Protein AF-A0A7S4FEF6-F1 (afdb_monomer)

InterPro domains:
  IPR002067 Mitochondrial carrier protein [PR00926] (52-65)
  IPR002067 Mitochondrial carrier protein [PR00926] (65-79)
  IPR002067 Mitochondrial carrier protein [PR00926] (114-134)
  IPR018108 Mitochondrial carrier protein, transmembrane region [PF00153] (48-140)
  IPR018108 Mitochondrial carrier protein, transmembrane region [PS50920] (47-139)
  IPR023395 Mitochondrial carrier protein domain superfamily [G3DSA:1.50.40.10] (45-141)
  IPR023395 Mitochondrial carrier protein domain superfamily [SSF103506] (47-140)

Structure (mmCIF, N/CA/C/O backbone):
data_AF-A0A7S4FEF6-F1
#
_entry.id   AF-A0A7S4FEF6-F1
#
loop_
_atom_site.group_PDB
_atom_site.id
_atom_site.type_symbol
_atom_site.label_atom_id
_atom_site.label_alt_id
_atom_site.label_comp_id
_atom_site.label_asym_id
_atom_site.label_entity_id
_atom_site.label_seq_id
_atom_site.pdbx_PDB_ins_code
_atom_site.Cartn_x
_atom_site.Cartn_y
_atom_site.Cartn_z
_atom_site.occupancy
_atom_site.B_iso_or_equiv
_atom_site.auth_seq_id
_atom_site.auth_comp_id
_atom_site.auth_asym_id
_atom_site.auth_atom_id
_atom_site.pdbx_PDB_model_num
ATOM 1 N N . VAL A 1 1 ? 4.677 19.739 -4.759 1.00 46.34 1 VAL A N 1
ATOM 2 C CA . VAL A 1 1 ? 3.490 19.634 -3.892 1.00 46.34 1 VAL A CA 1
ATOM 3 C C . VAL A 1 1 ? 3.953 19.935 -2.494 1.00 46.34 1 VAL A C 1
ATOM 5 O O . VAL A 1 1 ? 4.659 19.127 -1.901 1.00 46.34 1 VAL A O 1
ATOM 8 N N . ASP A 1 2 ? 3.671 21.152 -2.059 1.00 54.53 2 ASP A N 1
ATOM 9 C CA . ASP A 1 2 ? 4.086 21.641 -0.751 1.00 54.53 2 ASP A CA 1
ATOM 10 C C . ASP A 1 2 ? 3.197 21.039 0.345 1.00 54.53 2 ASP A C 1
ATOM 12 O O . ASP A 1 2 ? 2.040 20.689 0.088 1.00 54.53 2 ASP A O 1
ATOM 16 N N . PHE A 1 3 ? 3.693 20.943 1.579 1.00 59.94 3 PHE A N 1
ATOM 17 C CA . PHE A 1 3 ? 2.895 20.422 2.703 1.00 59.94 3 PHE A CA 1
ATOM 18 C C . PHE A 1 3 ? 1.590 21.224 2.887 1.00 59.94 3 PHE A C 1
ATOM 20 O O . PHE A 1 3 ? 0.526 20.674 3.177 1.00 59.94 3 PHE A O 1
ATOM 27 N N . HIS A 1 4 ? 1.652 22.526 2.601 1.00 54.94 4 HIS A N 1
ATOM 28 C CA . HIS A 1 4 ? 0.507 23.434 2.604 1.00 54.94 4 HIS A CA 1
ATOM 29 C C . HIS A 1 4 ? -0.504 23.187 1.478 1.00 54.94 4 HIS A C 1
ATOM 31 O O . HIS A 1 4 ? -1.698 23.420 1.663 1.00 54.94 4 HIS A O 1
ATOM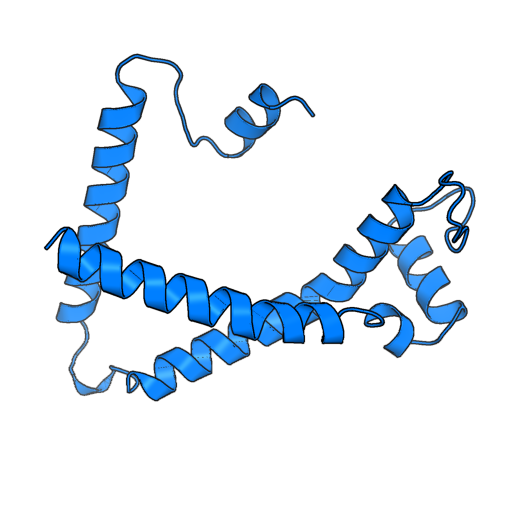 37 N N . GLU A 1 5 ? -0.053 22.705 0.324 1.00 68.75 5 GLU A N 1
ATOM 38 C CA . GLU A 1 5 ? -0.922 22.354 -0.802 1.00 68.75 5 GLU A CA 1
ATOM 39 C C . GLU A 1 5 ? -1.647 21.031 -0.525 1.00 68.75 5 GLU A C 1
ATOM 41 O O . GLU A 1 5 ? -2.847 20.902 -0.765 1.00 68.75 5 GLU A O 1
ATOM 46 N N . TRP A 1 6 ? -0.936 20.088 0.095 1.00 63.34 6 TRP A N 1
ATOM 47 C CA . TRP A 1 6 ? -1.471 18.802 0.533 1.00 63.34 6 TRP A CA 1
ATOM 48 C C . TRP A 1 6 ? -2.571 18.953 1.601 1.00 63.34 6 TRP A C 1
ATOM 50 O O . TRP A 1 6 ? -3.623 18.321 1.502 1.00 63.34 6 TRP A O 1
ATOM 60 N N . LEU A 1 7 ? -2.388 19.855 2.572 1.00 61.16 7 LEU A N 1
ATOM 61 C CA . LEU A 1 7 ? -3.383 20.160 3.614 1.00 61.16 7 LEU A CA 1
ATOM 62 C C . LEU A 1 7 ? -4.679 20.776 3.067 1.00 61.16 7 LEU A C 1
ATOM 64 O O . LEU A 1 7 ? -5.765 20.462 3.558 1.00 61.16 7 LEU A O 1
ATOM 68 N N . ARG A 1 8 ? -4.581 21.620 2.033 1.00 60.03 8 ARG A N 1
ATOM 69 C CA . ARG A 1 8 ? -5.755 22.203 1.362 1.00 60.03 8 ARG A CA 1
ATOM 70 C C . ARG A 1 8 ? -6.550 21.158 0.582 1.00 60.03 8 ARG A C 1
ATOM 72 O O . ARG A 1 8 ? -7.773 21.229 0.564 1.00 60.03 8 ARG A O 1
ATOM 79 N N . LEU A 1 9 ? -5.864 20.186 -0.020 1.00 61.69 9 LEU A N 1
ATOM 80 C CA . LEU A 1 9 ? -6.466 19.151 -0.866 1.00 61.69 9 LEU A CA 1
ATOM 81 C C . LEU A 1 9 ? -7.350 18.178 -0.066 1.00 61.69 9 LEU A C 1
ATOM 83 O O . LEU A 1 9 ? -8.352 17.695 -0.585 1.00 61.69 9 LEU A O 1
ATOM 87 N N . PHE A 1 10 ? -7.019 17.939 1.207 1.00 59.41 10 PHE A N 1
ATOM 88 C CA . PHE A 1 10 ? -7.800 17.067 2.091 1.00 59.41 10 PHE A CA 1
ATOM 89 C C . PHE A 1 10 ? -8.686 17.806 3.107 1.00 59.41 10 PHE A C 1
ATOM 91 O O . PHE A 1 10 ? -9.385 17.154 3.878 1.00 59.41 10 PHE A O 1
ATOM 98 N N . GLY A 1 11 ? -8.678 19.144 3.130 1.00 60.09 11 GLY A N 1
ATOM 99 C CA . GLY A 1 11 ? -9.605 19.944 3.942 1.00 60.09 11 GLY A CA 1
ATOM 100 C C . GLY A 1 11 ? -9.536 19.708 5.457 1.00 60.09 11 GLY A C 1
ATOM 101 O O . GLY A 1 11 ? -10.468 20.072 6.168 1.00 60.09 11 GLY A O 1
ATOM 102 N N . PHE A 1 12 ? -8.464 19.096 5.971 1.00 62.91 12 PHE A N 1
ATOM 103 C CA . PHE A 1 12 ? -8.421 18.642 7.364 1.00 62.91 12 PHE A CA 1
ATOM 104 C C . PHE A 1 12 ? -8.218 19.759 8.393 1.00 62.91 12 PHE A C 1
ATOM 106 O O . PHE A 1 12 ? -8.463 19.510 9.570 1.00 62.91 12 PHE A O 1
ATOM 113 N N . VAL A 1 13 ? -7.800 20.972 8.001 1.00 61.09 13 VAL A N 1
ATOM 114 C CA . VAL A 1 13 ? -7.543 22.059 8.963 1.00 61.09 13 VAL A CA 1
ATOM 115 C C . VAL A 1 13 ? -7.790 23.450 8.348 1.00 61.09 13 VAL A C 1
ATOM 117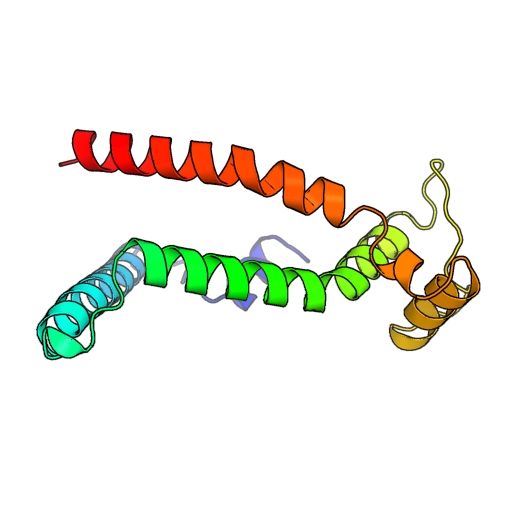 O O . VAL A 1 13 ? -6.991 23.890 7.517 1.00 61.09 13 VAL A O 1
ATOM 120 N N . PRO A 1 14 ? -8.836 24.193 8.759 1.00 55.50 14 PRO A N 1
ATOM 121 C CA . PRO A 1 14 ? -8.826 25.649 8.661 1.00 55.50 14 PRO A CA 1
ATOM 122 C C . PRO A 1 14 ? -7.812 26.218 9.673 1.00 55.50 14 PRO A C 1
ATOM 124 O O . PRO A 1 14 ? -7.748 25.791 10.822 1.00 55.50 14 PRO A O 1
ATOM 127 N N . LEU A 1 15 ? -6.961 27.139 9.209 1.00 55.94 15 LEU A N 1
ATOM 128 C CA . LEU A 1 15 ? -5.807 27.719 9.923 1.00 55.94 15 LEU A CA 1
ATOM 129 C C . LEU A 1 15 ? -6.180 28.732 11.029 1.00 55.94 15 LEU A C 1
ATOM 131 O O . LEU A 1 15 ? -5.344 29.539 11.432 1.00 55.94 15 LEU A O 1
ATOM 135 N N . ASP A 1 16 ? -7.417 28.737 11.513 1.00 64.38 16 ASP A N 1
ATOM 136 C CA . ASP A 1 16 ? -7.847 29.599 12.609 1.00 64.38 16 ASP A CA 1
ATOM 137 C C . ASP A 1 16 ? -7.780 28.862 13.958 1.00 64.38 16 ASP A C 1
ATOM 139 O O . ASP A 1 16 ? -7.779 27.634 14.038 1.00 64.38 16 ASP A O 1
ATOM 143 N N . LYS A 1 17 ? -7.710 29.616 15.066 1.00 57.25 17 LYS A N 1
ATOM 144 C CA . LYS A 1 17 ? -7.634 29.070 16.443 1.00 57.25 17 LYS A CA 1
ATOM 145 C C . LYS A 1 17 ? -8.846 28.188 16.826 1.00 57.25 17 LYS A C 1
ATOM 147 O O . LYS A 1 17 ? -8.865 27.597 17.900 1.00 57.25 17 LYS A O 1
ATOM 152 N N . THR A 1 18 ? -9.830 28.097 15.938 1.00 60.72 18 THR A N 1
ATOM 153 C CA . THR A 1 18 ? -11.073 27.319 15.977 1.00 60.72 18 THR A CA 1
ATOM 154 C C . THR A 1 18 ? -11.005 25.998 15.194 1.00 60.72 18 THR A C 1
ATOM 156 O O . THR A 1 18 ? -11.924 25.188 15.295 1.00 60.72 18 THR A O 1
ATOM 159 N N . GLY A 1 19 ? -9.913 25.716 14.473 1.00 67.19 19 GLY A N 1
ATOM 160 C CA . GLY A 1 19 ? -9.777 24.506 13.658 1.00 67.19 19 GLY A CA 1
ATOM 161 C C . GLY A 1 19 ? -9.770 23.207 14.466 1.00 67.19 19 GLY A C 1
ATOM 162 O O . GLY A 1 19 ? -10.446 22.250 14.091 1.00 67.19 19 GLY A O 1
ATOM 163 N N . PHE A 1 20 ? -9.077 23.173 15.610 1.00 68.12 20 PHE A N 1
ATOM 164 C CA . PHE A 1 20 ? -9.032 21.970 16.450 1.00 68.12 20 PHE A CA 1
ATOM 165 C C . PHE A 1 20 ? -10.380 21.678 17.114 1.00 68.12 20 PHE A C 1
ATOM 167 O O . PHE A 1 20 ? -10.819 20.533 17.104 1.00 68.12 20 PHE A O 1
ATOM 174 N N . SER A 1 21 ? -11.072 22.692 17.644 1.00 69.56 21 SER A N 1
ATOM 175 C CA . SER A 1 21 ? -12.383 22.498 18.272 1.00 69.56 21 SER A CA 1
ATOM 176 C C . SER A 1 21 ? -13.444 22.096 17.250 1.00 69.56 21 SER A C 1
ATOM 178 O O . SER A 1 21 ? -14.245 21.209 17.536 1.00 69.56 21 SER A O 1
ATOM 180 N N . LEU A 1 22 ? -13.422 22.665 16.041 1.00 72.25 22 LEU A N 1
ATOM 181 C CA . LEU A 1 22 ? -14.315 22.272 14.950 1.00 72.25 22 LEU A CA 1
ATOM 182 C C . LEU A 1 22 ? -14.034 20.838 14.476 1.00 72.25 22 LEU A C 1
ATOM 184 O O . LEU A 1 22 ? -14.961 20.035 14.370 1.00 72.25 22 LEU A O 1
ATOM 188 N N . TRP A 1 23 ? -12.763 20.497 14.240 1.00 70.50 23 TRP A N 1
ATOM 189 C CA . TRP A 1 23 ? -12.343 19.140 13.886 1.00 70.50 23 TRP A CA 1
ATOM 190 C C . TRP A 1 23 ? -12.759 18.133 14.960 1.00 70.50 23 TRP A C 1
ATOM 192 O O . TRP A 1 23 ? -13.373 17.118 14.638 1.00 70.50 23 TRP A O 1
ATOM 202 N N . PHE A 1 24 ? -12.508 18.449 16.233 1.00 74.25 24 PHE A N 1
ATOM 203 C CA . PHE A 1 24 ? -12.876 17.598 17.359 1.00 74.25 24 PHE A CA 1
ATOM 204 C C . PHE A 1 24 ? -14.396 17.447 17.466 1.00 74.25 24 PHE A C 1
ATOM 206 O O . PHE A 1 24 ? -14.881 16.339 17.649 1.00 74.25 24 PHE A O 1
ATOM 213 N N . SER A 1 25 ? -15.165 18.516 17.237 1.00 72.50 25 SER A N 1
ATOM 214 C CA . SER A 1 25 ? -16.636 18.476 17.209 1.00 72.50 25 SER A CA 1
ATOM 215 C C . SER A 1 25 ? -17.173 17.574 16.093 1.00 72.50 25 SER A C 1
ATOM 217 O O . SER A 1 25 ? -18.125 16.820 16.294 1.00 72.50 25 SER A O 1
ATOM 219 N N . VAL A 1 26 ? -16.567 17.629 14.903 1.00 76.19 26 VAL A N 1
ATOM 220 C CA . VAL A 1 26 ? -16.934 16.775 13.763 1.00 76.19 26 VAL A CA 1
ATOM 221 C C . VAL A 1 26 ? -16.536 15.323 14.018 1.00 76.19 26 VAL A C 1
ATOM 223 O O . VAL A 1 26 ? -17.337 14.419 13.769 1.00 76.19 26 VAL A O 1
ATOM 226 N N . TRP A 1 27 ? -15.334 15.097 14.546 1.00 70.75 27 TRP A N 1
ATOM 227 C CA . TRP A 1 27 ? -14.837 13.776 14.919 1.00 70.75 27 TRP A CA 1
ATOM 228 C C . TRP A 1 27 ? -15.712 13.135 16.002 1.00 70.75 27 TRP A C 1
ATOM 230 O O . TRP A 1 27 ? -16.144 11.993 15.855 1.00 70.75 27 TRP A O 1
ATOM 240 N N . GLN A 1 28 ? -16.072 13.900 17.031 1.00 77.06 28 GLN A N 1
ATOM 241 C CA . GLN A 1 28 ? -16.947 13.460 18.112 1.00 77.06 28 GLN A CA 1
ATOM 242 C C . GLN A 1 28 ? -18.366 13.178 17.593 1.00 77.06 28 GLN A C 1
ATOM 244 O O . GLN A 1 28 ? -18.985 12.178 17.943 1.00 77.06 28 GLN A O 1
ATOM 249 N N . ARG A 1 29 ? -18.882 13.989 16.662 1.00 71.94 29 ARG 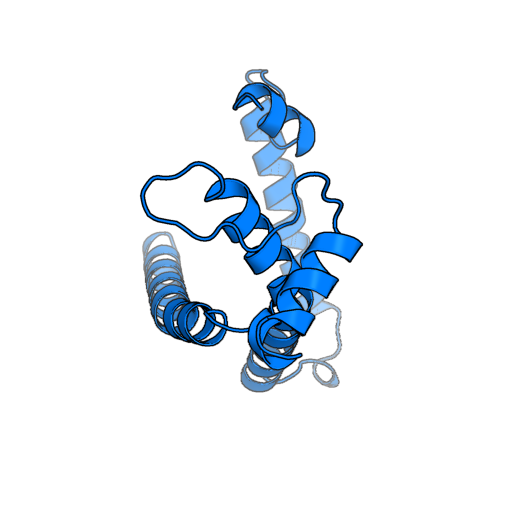A N 1
ATOM 250 C CA . ARG A 1 29 ? -20.174 13.716 16.011 1.00 71.94 29 ARG A CA 1
ATOM 251 C C . ARG A 1 29 ? -20.153 12.440 15.164 1.00 71.94 29 ARG A C 1
ATOM 253 O O . ARG A 1 29 ? -21.171 11.753 15.094 1.00 71.94 29 ARG A O 1
ATOM 260 N N . GLN A 1 30 ? -19.030 12.129 14.516 1.00 66.06 30 GLN A N 1
ATOM 261 C CA . GLN A 1 30 ? -18.852 10.877 13.776 1.00 66.06 30 GLN A CA 1
ATOM 262 C C . GLN A 1 30 ? -18.770 9.667 14.712 1.00 66.06 30 GLN A C 1
ATOM 264 O O . GLN A 1 30 ? -19.467 8.686 14.470 1.00 66.06 30 GLN A O 1
ATOM 269 N N . SER A 1 31 ? -18.012 9.748 15.811 1.00 63.81 31 SER A N 1
ATOM 270 C CA . SER A 1 31 ? -17.877 8.630 16.756 1.00 63.81 31 SER A CA 1
ATOM 271 C C . SER A 1 31 ? -19.212 8.240 17.402 1.00 63.81 31 SER A C 1
ATOM 273 O O . SER A 1 31 ? -19.518 7.052 17.531 1.00 63.81 31 SER A O 1
ATOM 275 N N . HIS A 1 32 ? -20.066 9.219 17.717 1.00 55.97 32 HIS A N 1
ATOM 276 C CA . HIS A 1 32 ? -21.416 8.946 18.218 1.00 55.97 32 HIS A CA 1
ATOM 277 C C . HIS A 1 32 ? -22.322 8.279 17.173 1.00 55.97 32 HIS A C 1
ATOM 279 O O . HIS A 1 32 ? -23.146 7.437 17.531 1.00 55.97 32 HIS A O 1
ATOM 285 N N . ARG A 1 33 ? -22.173 8.596 15.880 1.00 56.81 33 ARG A N 1
ATOM 286 C CA . ARG A 1 33 ? -22.977 7.971 14.814 1.00 56.81 33 ARG A CA 1
ATOM 287 C C . ARG A 1 33 ? -22.648 6.493 14.646 1.00 56.81 33 ARG A C 1
ATOM 289 O O . ARG A 1 33 ? -23.576 5.698 14.572 1.00 56.81 33 ARG A O 1
ATOM 296 N N . THR A 1 34 ? -21.371 6.118 14.707 1.00 58.59 34 THR A N 1
ATOM 297 C CA . THR A 1 34 ? -20.948 4.711 14.608 1.00 58.59 34 THR A CA 1
ATOM 298 C C . THR A 1 34 ? -21.445 3.881 15.797 1.00 58.59 34 THR A C 1
ATOM 300 O O . THR A 1 34 ? -21.878 2.748 15.624 1.00 58.59 34 THR A O 1
ATOM 303 N N . ALA A 1 35 ? -21.449 4.451 17.009 1.00 57.59 35 ALA A N 1
ATOM 304 C CA . ALA A 1 35 ? -21.987 3.782 18.198 1.00 57.59 35 ALA A CA 1
ATOM 305 C C . ALA A 1 35 ? -23.521 3.637 18.171 1.00 57.59 35 ALA A C 1
ATOM 307 O O . ALA A 1 35 ? -24.052 2.659 18.689 1.00 57.59 35 ALA A O 1
ATOM 308 N N . THR A 1 36 ? -24.232 4.594 17.566 1.00 55.97 36 THR A N 1
ATOM 309 C CA . THR A 1 36 ? -25.703 4.561 17.481 1.00 55.97 36 THR A CA 1
ATOM 310 C C . THR A 1 36 ? -26.183 3.635 16.36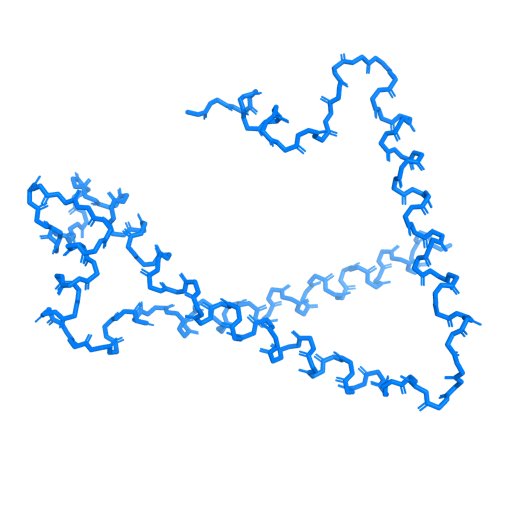1 1.00 55.97 36 THR A C 1
ATOM 312 O O . THR A 1 36 ? -27.152 2.913 16.550 1.00 55.97 36 THR A O 1
ATOM 315 N N . GLU A 1 37 ? -25.486 3.592 15.222 1.00 55.50 37 GLU A N 1
ATOM 316 C CA . GLU A 1 37 ? -25.743 2.643 14.124 1.00 55.50 37 GLU A CA 1
ATOM 317 C C . GLU A 1 37 ? -25.645 1.185 14.606 1.00 55.50 37 GLU A C 1
ATOM 319 O O . GLU A 1 37 ? -26.510 0.366 14.296 1.00 55.50 37 GLU A O 1
ATOM 324 N N . ASN A 1 38 ? -24.695 0.911 15.507 1.00 58.03 38 ASN A N 1
ATOM 325 C CA . ASN A 1 38 ? -24.566 -0.357 16.226 1.00 58.03 38 ASN A CA 1
ATOM 326 C C . ASN A 1 38 ? -25.699 -0.661 17.227 1.00 58.03 38 ASN A C 1
ATOM 328 O O . ASN A 1 38 ? -25.648 -1.722 17.830 1.00 58.03 38 ASN A O 1
ATOM 332 N N . ASN A 1 39 ? -26.684 0.215 17.446 1.00 58.19 39 ASN A N 1
ATOM 333 C CA . ASN A 1 39 ? -27.848 -0.026 18.319 1.00 58.19 39 ASN A CA 1
ATOM 334 C C . ASN A 1 39 ? -29.188 -0.022 17.553 1.00 58.19 39 ASN A C 1
ATOM 336 O O . ASN A 1 39 ? -30.227 -0.302 18.147 1.00 58.19 39 ASN A O 1
ATOM 340 N N . ILE A 1 40 ? -29.188 0.341 16.263 1.00 60.69 40 ILE A N 1
ATOM 341 C CA . ILE A 1 40 ? -30.403 0.475 15.435 1.00 60.69 40 ILE A CA 1
ATOM 342 C C . ILE A 1 40 ? -30.632 -0.776 14.568 1.00 60.69 40 ILE A C 1
ATOM 344 O O . ILE A 1 40 ? -31.765 -1.063 14.181 1.00 60.69 40 ILE A O 1
ATOM 348 N N . LEU A 1 41 ? -29.578 -1.540 14.268 1.00 62.44 41 LEU A N 1
ATOM 349 C CA . LEU A 1 41 ? -29.691 -2.797 13.530 1.00 62.44 41 LEU A CA 1
ATOM 350 C C . LEU A 1 41 ? -30.180 -3.916 14.475 1.00 62.44 41 LEU A C 1
ATOM 352 O O . LEU A 1 41 ? -29.652 -4.048 15.575 1.00 62.44 41 LEU A O 1
ATOM 356 N N . PRO A 1 42 ? -31.187 -4.727 14.096 1.00 63.47 42 PRO A N 1
ATOM 357 C CA . PRO A 1 42 ? -31.592 -5.893 14.882 1.00 63.47 42 PRO A CA 1
ATOM 358 C C . PRO A 1 42 ? -30.407 -6.846 15.092 1.00 63.47 42 PRO A C 1
ATOM 360 O O . PRO A 1 42 ? -29.603 -7.021 14.174 1.00 63.47 42 PRO A O 1
ATOM 363 N N . ASN A 1 43 ? -30.323 -7.495 16.264 1.00 62.31 43 ASN A N 1
ATOM 364 C CA . ASN A 1 43 ? -29.241 -8.430 16.636 1.00 62.31 43 ASN A CA 1
ATOM 365 C C . ASN A 1 43 ? -28.968 -9.546 15.599 1.00 62.31 43 ASN A C 1
ATOM 367 O O . ASN A 1 43 ? -27.884 -10.122 15.582 1.00 62.31 43 ASN A O 1
ATOM 371 N N . ASP A 1 44 ? -29.905 -9.784 14.683 1.00 64.75 44 ASP A N 1
ATOM 372 C CA . ASP A 1 44 ? -29.826 -10.780 13.613 1.00 64.75 44 ASP A CA 1
ATOM 373 C C . ASP A 1 44 ? -28.912 -10.371 12.435 1.00 64.75 44 ASP A C 1
ATOM 375 O O . ASP A 1 44 ? -28.525 -11.220 11.633 1.00 64.75 44 ASP A O 1
ATOM 379 N N . TYR A 1 45 ? -28.541 -9.086 12.323 1.00 61.56 45 TYR A N 1
ATOM 380 C CA . TYR A 1 45 ? -27.691 -8.553 11.242 1.00 61.56 45 TYR A CA 1
ATOM 381 C C . TYR A 1 45 ? -26.232 -8.309 11.649 1.00 61.56 45 TYR A C 1
ATOM 383 O O . TYR A 1 45 ? -25.417 -7.921 10.807 1.00 61.56 45 TYR A O 1
ATOM 391 N N . TYR A 1 46 ? -25.866 -8.542 12.913 1.00 65.31 46 TYR A N 1
ATOM 392 C CA . TYR A 1 46 ? -24.474 -8.409 13.336 1.00 65.31 46 TYR A CA 1
ATOM 393 C C . TYR A 1 46 ? -23.693 -9.606 12.811 1.00 65.31 46 TYR A C 1
ATOM 395 O O . TYR A 1 46 ? -23.798 -10.724 13.319 1.00 65.31 46 TYR A O 1
ATOM 403 N N . LEU A 1 47 ? -22.869 -9.370 11.788 1.00 69.56 47 LEU A N 1
ATOM 404 C CA . LEU A 1 47 ? -21.824 -10.320 11.442 1.00 69.56 47 LEU A CA 1
ATOM 405 C C . LEU A 1 47 ? -20.975 -10.534 12.695 1.00 69.56 47 LEU A C 1
ATOM 407 O O . LEU A 1 47 ? -20.527 -9.567 13.321 1.00 69.56 47 LEU A O 1
ATOM 411 N N . SER A 1 48 ? -20.739 -11.803 13.044 1.00 77.38 48 SER A N 1
ATOM 412 C CA . SER A 1 48 ? -19.850 -12.145 14.155 1.00 77.38 48 SER A CA 1
ATOM 413 C C . SER A 1 48 ? -18.545 -11.337 14.050 1.00 77.38 48 SER A C 1
ATOM 415 O O . SER A 1 48 ? -18.092 -11.060 12.933 1.00 77.38 48 SER A O 1
ATOM 417 N N . PRO A 1 49 ? -17.906 -10.946 15.167 1.00 73.81 49 PRO A N 1
ATOM 418 C CA . PRO A 1 49 ? -16.679 -10.145 15.126 1.00 73.81 49 PRO A CA 1
ATOM 419 C C . PRO A 1 49 ? -15.618 -10.730 14.182 1.00 73.81 49 PRO A C 1
ATOM 421 O O . PRO A 1 49 ? -14.949 -10.001 13.452 1.00 73.81 49 PRO A O 1
ATOM 424 N N . LEU A 1 50 ? -15.546 -12.063 14.117 1.00 76.44 50 LEU A N 1
ATOM 425 C CA . LEU A 1 50 ? -14.696 -12.796 13.187 1.00 76.44 50 LEU A CA 1
ATOM 426 C C . LEU A 1 50 ? -15.133 -12.638 11.720 1.00 76.44 50 LEU A C 1
ATOM 428 O O . LEU A 1 50 ? -14.293 -12.436 10.846 1.00 76.44 50 LEU A O 1
ATOM 432 N N . MET A 1 51 ? -16.431 -12.697 11.421 1.00 78.50 51 MET A N 1
ATOM 433 C CA . MET A 1 51 ? -16.951 -12.457 10.072 1.00 78.50 51 MET A CA 1
ATOM 434 C C . MET A 1 51 ? -16.736 -11.011 9.606 1.00 78.50 51 MET A C 1
ATOM 436 O O . MET A 1 51 ? -16.331 -10.796 8.469 1.00 78.50 51 MET A O 1
ATOM 440 N N . THR A 1 52 ? -16.927 -10.018 10.476 1.00 80.19 52 THR A N 1
ATOM 441 C CA . THR A 1 52 ? -16.645 -8.611 10.138 1.00 80.19 52 THR A CA 1
ATOM 442 C C . THR A 1 52 ? -15.150 -8.394 9.898 1.00 80.19 52 THR A C 1
ATOM 444 O O . THR A 1 52 ? -14.755 -7.751 8.924 1.00 80.19 52 THR A O 1
ATOM 447 N N . PHE A 1 53 ? -14.301 -8.993 10.739 1.00 78.31 53 PHE A N 1
ATOM 448 C CA . PHE A 1 53 ? -12.850 -8.950 10.575 1.00 78.31 53 PHE A CA 1
ATOM 449 C C . PHE A 1 53 ? -12.392 -9.605 9.266 1.00 78.31 53 PHE A C 1
ATOM 451 O O . PHE A 1 53 ? -11.582 -9.035 8.531 1.00 78.31 53 PHE A O 1
ATOM 458 N N . THR A 1 54 ? -12.918 -10.787 8.947 1.00 80.94 54 THR A N 1
ATOM 459 C CA . THR A 1 54 ? -12.580 -11.499 7.706 1.00 80.94 54 THR A CA 1
ATOM 460 C C . THR A 1 54 ? -13.101 -10.760 6.477 1.00 80.94 54 THR A C 1
ATOM 462 O O . THR A 1 54 ? -12.340 -10.586 5.528 1.00 80.94 54 THR A O 1
ATOM 465 N N . ALA A 1 55 ? -14.328 -10.231 6.504 1.00 83.88 55 ALA A N 1
ATOM 466 C CA . ALA A 1 55 ? -14.877 -9.417 5.420 1.00 83.88 55 ALA A CA 1
ATOM 467 C C . ALA A 1 55 ? -14.042 -8.148 5.178 1.00 83.88 55 ALA A C 1
ATOM 469 O O . ALA A 1 55 ? -13.666 -7.866 4.038 1.00 83.88 55 ALA A O 1
ATOM 470 N N . GLY A 1 56 ? -13.672 -7.428 6.242 1.00 82.56 56 GLY A N 1
ATOM 471 C CA . GLY A 1 56 ? -12.788 -6.264 6.156 1.00 82.56 56 GLY A CA 1
ATOM 472 C C . GLY A 1 56 ? -11.389 -6.620 5.646 1.00 82.56 56 GLY A C 1
ATOM 473 O O . GLY A 1 56 ? -10.821 -5.900 4.823 1.00 82.56 56 GLY A O 1
ATOM 474 N N . SER A 1 57 ? -10.856 -7.770 6.065 1.00 80.25 57 SER A N 1
ATOM 475 C CA . SER A 1 57 ? -9.560 -8.273 5.601 1.00 80.25 57 SER A CA 1
ATOM 476 C C . SER A 1 57 ? -9.582 -8.617 4.111 1.00 80.25 57 SER A C 1
ATOM 478 O O . SER A 1 57 ? -8.697 -8.183 3.373 1.00 80.25 57 SER A O 1
ATOM 480 N N . VAL A 1 58 ? -10.611 -9.331 3.641 1.00 85.94 58 VAL A N 1
ATOM 481 C CA . VAL A 1 58 ? -10.786 -9.676 2.221 1.00 85.94 58 VAL A CA 1
ATOM 482 C C . VAL A 1 58 ? -10.970 -8.414 1.383 1.00 85.94 58 VAL A C 1
ATOM 484 O O . VAL A 1 58 ? -10.266 -8.241 0.388 1.00 85.94 58 VAL A O 1
ATOM 487 N N . ALA A 1 59 ? -11.835 -7.492 1.810 1.00 84.56 59 ALA A N 1
ATOM 488 C CA . ALA A 1 59 ? -12.019 -6.211 1.133 1.00 84.56 59 ALA A CA 1
ATOM 489 C C . ALA A 1 59 ? -10.701 -5.417 1.047 1.00 84.56 59 ALA A C 1
ATOM 491 O O . ALA A 1 59 ? -10.371 -4.861 -0.003 1.00 84.56 59 ALA A O 1
ATOM 492 N N . GLY A 1 60 ? -9.899 -5.425 2.116 1.00 78.50 60 GLY A N 1
ATOM 493 C CA . GLY A 1 60 ? -8.575 -4.806 2.144 1.00 78.50 60 GLY A CA 1
ATOM 494 C C . GLY A 1 60 ? -7.570 -5.459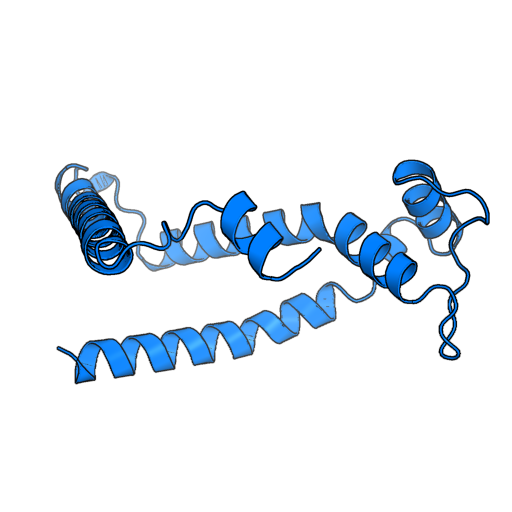 1.189 1.00 78.50 60 GLY A C 1
ATOM 495 O O . GLY A 1 60 ? -6.804 -4.752 0.530 1.00 78.50 60 GLY A O 1
ATOM 496 N N . ILE A 1 61 ? -7.575 -6.792 1.078 1.00 81.12 61 ILE A N 1
ATOM 497 C CA . ILE A 1 61 ? -6.722 -7.540 0.139 1.00 81.12 61 ILE A CA 1
ATOM 498 C C . ILE A 1 61 ? -7.122 -7.242 -1.308 1.00 81.12 61 ILE A C 1
ATOM 500 O O . ILE A 1 61 ? -6.252 -6.976 -2.140 1.00 81.12 61 ILE A O 1
ATOM 504 N N . VAL A 1 62 ? -8.423 -7.244 -1.609 1.00 86.00 62 VAL A N 1
ATOM 505 C CA . VAL A 1 62 ? -8.943 -6.933 -2.948 1.00 86.00 62 VAL A CA 1
ATOM 506 C C . VAL A 1 62 ? -8.587 -5.500 -3.334 1.00 86.00 62 VAL A C 1
ATOM 508 O O . VAL A 1 62 ? -8.022 -5.284 -4.403 1.00 86.00 62 VAL A O 1
ATOM 511 N N . SER A 1 63 ? -8.816 -4.536 -2.440 1.00 85.75 63 SER A N 1
ATOM 512 C CA . SER A 1 63 ? -8.456 -3.132 -2.660 1.00 85.75 63 SER A CA 1
ATOM 513 C C . SER A 1 63 ? -6.968 -2.966 -2.992 1.00 85.75 63 SER A C 1
ATOM 515 O O . SER A 1 63 ? -6.629 -2.396 -4.031 1.00 85.75 63 SER A O 1
ATOM 517 N N . ARG A 1 64 ? -6.071 -3.567 -2.193 1.00 79.81 64 ARG A N 1
ATOM 518 C CA . ARG A 1 64 ? -4.619 -3.532 -2.457 1.00 79.81 64 ARG A CA 1
ATOM 519 C C . ARG A 1 64 ? -4.224 -4.246 -3.746 1.00 79.81 64 ARG A C 1
ATOM 521 O O . ARG A 1 64 ? -3.298 -3.821 -4.428 1.00 79.81 64 ARG A O 1
ATOM 528 N N . SER A 1 65 ? -4.919 -5.321 -4.103 1.00 80.69 65 SER A N 1
ATOM 529 C CA . SER A 1 65 ? -4.672 -6.038 -5.358 1.00 80.69 65 SER A CA 1
ATOM 530 C C . SER A 1 65 ? -5.048 -5.179 -6.566 1.00 80.69 65 SER A C 1
ATOM 532 O O . SER A 1 65 ? -4.292 -5.114 -7.531 1.00 80.69 65 SER A O 1
ATOM 534 N N . CYS A 1 66 ? -6.161 -4.448 -6.491 1.00 84.88 66 CYS A N 1
ATOM 535 C CA . CYS A 1 66 ? -6.572 -3.509 -7.533 1.00 84.88 66 CYS A CA 1
ATOM 536 C C . CYS A 1 66 ? -5.599 -2.326 -7.679 1.00 84.88 66 CYS A C 1
ATOM 538 O O . CYS A 1 66 ? -5.372 -1.855 -8.794 1.00 84.88 66 CYS A O 1
ATOM 540 N N . THR A 1 67 ? -4.998 -1.848 -6.583 1.00 84.62 67 THR A N 1
ATOM 541 C CA . THR A 1 67 ? -4.065 -0.708 -6.622 1.00 84.62 67 THR A CA 1
ATOM 542 C C . THR A 1 67 ? -2.614 -1.093 -6.918 1.00 84.62 67 THR A C 1
ATOM 544 O O . THR A 1 67 ? -1.848 -0.238 -7.371 1.00 84.62 67 THR A O 1
ATOM 547 N N . ALA A 1 68 ? -2.231 -2.362 -6.747 1.00 81.12 68 ALA A N 1
ATOM 548 C CA . ALA A 1 68 ? -0.853 -2.833 -6.906 1.00 81.12 68 ALA A CA 1
ATOM 549 C C . ALA A 1 68 ? -0.184 -2.489 -8.258 1.00 81.12 68 ALA A C 1
ATOM 551 O O . ALA A 1 68 ? 0.960 -2.022 -8.239 1.00 81.12 68 ALA A O 1
ATOM 552 N N . PRO A 1 69 ? -0.846 -2.618 -9.431 1.00 81.38 69 PRO A N 1
ATOM 553 C CA . PRO A 1 69 ? -0.226 -2.267 -10.714 1.00 81.38 69 PRO A CA 1
ATOM 554 C C . PRO A 1 69 ? 0.126 -0.776 -10.815 1.00 81.38 69 PRO A C 1
ATOM 556 O O . PRO A 1 69 ? 1.155 -0.398 -11.380 1.00 81.38 69 PRO A O 1
ATOM 559 N N . LEU A 1 70 ? -0.728 0.076 -10.243 1.00 85.56 70 LEU A N 1
ATOM 560 C CA . LEU A 1 70 ? -0.554 1.526 -10.208 1.00 85.56 70 LEU A CA 1
ATOM 561 C C . LEU A 1 70 ? 0.524 1.942 -9.203 1.00 85.56 70 LEU A C 1
ATOM 563 O O . LEU A 1 70 ? 1.312 2.838 -9.500 1.00 85.56 70 LEU A O 1
ATOM 567 N N . GLU A 1 71 ? 0.596 1.296 -8.039 1.00 84.19 71 GLU A N 1
ATOM 568 C CA . GLU A 1 71 ? 1.665 1.537 -7.064 1.00 84.19 71 GLU A CA 1
ATOM 569 C C . GLU A 1 71 ? 3.036 1.161 -7.624 1.00 84.19 71 GLU A C 1
ATOM 571 O O . GLU A 1 71 ? 3.969 1.963 -7.546 1.00 84.19 71 GLU A O 1
ATOM 576 N N . ARG A 1 72 ? 3.151 0.002 -8.282 1.00 80.94 72 ARG A N 1
ATOM 577 C CA . ARG A 1 72 ? 4.396 -0.401 -8.943 1.00 80.94 72 ARG A CA 1
ATOM 578 C C . ARG A 1 72 ? 4.802 0.588 -10.033 1.00 80.94 72 ARG A C 1
ATOM 580 O O . ARG A 1 72 ? 5.966 0.977 -10.097 1.00 80.94 72 ARG A O 1
ATOM 587 N N . LEU A 1 73 ? 3.848 1.033 -10.855 1.00 84.69 73 LEU A N 1
ATOM 588 C CA . LEU A 1 73 ? 4.104 2.045 -11.880 1.00 84.69 73 LEU A CA 1
ATOM 589 C C . LEU A 1 73 ? 4.649 3.347 -11.273 1.00 84.69 73 LEU A C 1
ATOM 591 O O . LEU A 1 73 ? 5.593 3.918 -11.816 1.00 84.69 73 LEU A O 1
ATOM 595 N N . LYS A 1 74 ? 4.082 3.805 -10.148 1.00 84.50 74 LYS A N 1
ATOM 596 C CA . LYS A 1 74 ? 4.550 5.006 -9.437 1.00 84.50 74 LYS A CA 1
ATOM 597 C C . LYS A 1 74 ? 5.977 4.842 -8.924 1.00 84.50 74 LYS A C 1
ATOM 599 O O . LYS A 1 74 ? 6.788 5.737 -9.134 1.00 84.50 74 LYS A O 1
ATOM 604 N N . VAL A 1 75 ? 6.288 3.710 -8.292 1.00 84.06 75 VAL A N 1
ATOM 605 C CA . VAL A 1 75 ? 7.639 3.432 -7.782 1.00 84.06 75 VAL A CA 1
ATOM 606 C C . VAL A 1 75 ? 8.646 3.400 -8.928 1.00 84.06 75 VAL A C 1
ATOM 608 O O . VAL A 1 75 ? 9.664 4.080 -8.858 1.00 84.06 75 VAL A O 1
ATOM 611 N N . LEU A 1 76 ? 8.342 2.696 -10.024 1.00 81.44 76 LEU A N 1
ATOM 612 C CA . LEU A 1 76 ? 9.216 2.683 -11.199 1.00 81.44 76 LEU A CA 1
ATOM 613 C C . LEU A 1 76 ? 9.406 4.087 -11.769 1.00 81.44 76 LEU A C 1
ATOM 615 O O . LEU A 1 76 ? 10.527 4.454 -12.086 1.00 81.44 76 LEU A O 1
ATOM 619 N N . ALA A 1 77 ? 8.347 4.894 -11.844 1.00 82.88 77 ALA A N 1
ATOM 620 C CA . ALA A 1 77 ? 8.444 6.276 -12.294 1.00 82.88 77 ALA A CA 1
ATOM 621 C C . ALA A 1 77 ? 9.331 7.149 -11.391 1.00 82.88 77 ALA A C 1
ATOM 623 O O . ALA A 1 77 ? 10.087 7.961 -11.914 1.00 82.88 77 ALA A O 1
ATOM 624 N N . GLN A 1 78 ? 9.263 6.972 -10.067 1.00 81.56 78 GLN A N 1
ATOM 625 C CA . GLN A 1 78 ? 10.106 7.682 -9.095 1.00 81.56 78 GLN A CA 1
ATOM 626 C C . GLN A 1 78 ? 11.575 7.249 -9.156 1.00 81.56 78 GLN A C 1
ATOM 628 O O . GLN A 1 78 ? 12.461 8.055 -8.893 1.00 81.56 78 GLN A O 1
ATOM 633 N N . LEU A 1 79 ? 11.839 5.989 -9.505 1.00 78.25 79 LEU A N 1
ATOM 634 C CA . LEU A 1 79 ? 13.193 5.444 -9.623 1.00 78.25 79 LEU A CA 1
ATOM 635 C C . LEU A 1 79 ? 13.865 5.769 -10.967 1.00 78.25 79 LEU A C 1
ATOM 637 O O . LEU A 1 79 ? 15.056 5.501 -11.134 1.00 78.25 79 LEU A O 1
ATOM 641 N N . ARG A 1 80 ? 13.147 6.362 -11.928 1.00 72.56 80 ARG A N 1
ATOM 642 C CA . ARG A 1 80 ? 13.736 6.776 -13.211 1.00 72.56 80 ARG A CA 1
ATOM 643 C C . ARG A 1 80 ? 14.773 7.870 -13.005 1.00 72.56 80 ARG A C 1
ATOM 645 O O . ARG A 1 80 ? 14.500 8.884 -12.374 1.00 72.56 80 ARG A O 1
ATOM 652 N N . GLY A 1 81 ? 15.961 7.655 -13.565 1.00 66.81 81 GLY A N 1
ATOM 653 C CA . GLY A 1 81 ? 17.116 8.537 -13.375 1.00 66.81 81 GLY A CA 1
ATOM 654 C C . GLY A 1 81 ? 17.891 8.299 -12.074 1.00 66.81 81 GLY A C 1
ATOM 655 O O . GLY A 1 81 ? 18.898 8.964 -11.853 1.00 66.81 81 GLY A O 1
ATOM 656 N N . SER A 1 82 ? 17.471 7.350 -11.227 1.00 69.06 82 SER A N 1
ATOM 657 C CA . SER A 1 82 ? 18.275 6.894 -10.090 1.00 69.06 82 SER A CA 1
ATOM 658 C C . SER A 1 82 ? 19.398 5.965 -10.561 1.00 69.06 82 SER A C 1
ATOM 660 O O . SER A 1 82 ? 19.192 5.116 -11.431 1.00 69.06 82 SER A O 1
ATOM 662 N N . SER A 1 83 ? 20.571 6.073 -9.933 1.00 57.28 83 SER A N 1
ATOM 663 C CA . SER A 1 83 ? 21.740 5.206 -10.157 1.00 57.28 83 SER A CA 1
ATOM 664 C C . SER A 1 83 ? 21.485 3.722 -9.855 1.00 57.28 83 SER A C 1
ATOM 666 O O . SER A 1 83 ? 22.278 2.875 -10.251 1.00 57.28 83 SER A O 1
ATOM 668 N N . ILE A 1 84 ? 20.374 3.407 -9.179 1.00 59.50 84 ILE A N 1
ATOM 669 C CA . ILE A 1 84 ? 19.982 2.052 -8.764 1.00 59.50 84 ILE A CA 1
ATOM 670 C C . ILE A 1 84 ? 19.170 1.321 -9.858 1.00 59.50 84 ILE A C 1
ATOM 672 O O . ILE A 1 84 ? 19.005 0.110 -9.781 1.00 59.50 84 ILE A O 1
ATOM 676 N N . GLY A 1 85 ? 18.751 2.020 -10.921 1.00 56.00 85 GLY A N 1
ATOM 677 C CA . GLY A 1 85 ? 18.420 1.418 -12.216 1.00 56.00 85 GLY A CA 1
ATOM 678 C C . GLY A 1 85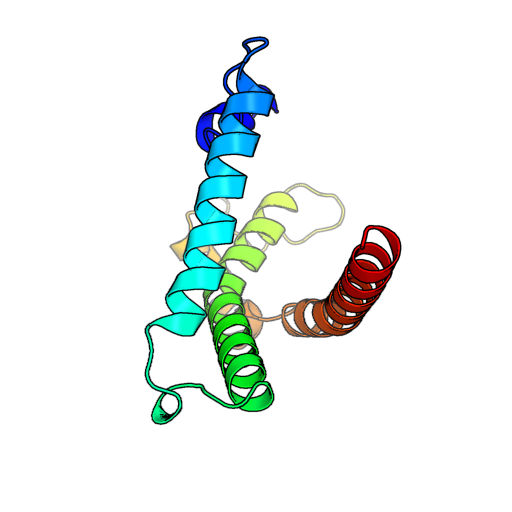 ? 17.159 0.548 -12.288 1.00 56.00 85 GLY A C 1
ATOM 679 O O . GLY A 1 85 ? 17.169 -0.619 -11.924 1.00 56.00 85 GLY A O 1
ATOM 680 N N . VAL A 1 86 ? 16.113 1.065 -12.939 1.00 58.38 86 VAL A N 1
ATOM 681 C CA . VAL A 1 86 ? 15.312 0.272 -13.890 1.00 58.38 86 VAL A CA 1
ATOM 682 C C . VAL A 1 86 ? 14.673 1.225 -14.897 1.00 58.38 86 VAL A C 1
ATOM 684 O O . VAL A 1 86 ? 13.658 1.858 -14.613 1.00 58.38 86 VAL A O 1
ATOM 687 N N . ASP A 1 87 ? 15.252 1.335 -16.093 1.00 67.31 87 ASP A N 1
ATOM 688 C CA . ASP A 1 87 ? 14.686 2.154 -17.174 1.00 67.31 87 ASP A CA 1
ATOM 689 C C . ASP A 1 87 ? 13.675 1.340 -18.004 1.00 67.31 87 ASP A C 1
ATOM 691 O O . ASP A 1 87 ? 13.724 1.254 -19.226 1.00 67.31 87 ASP A O 1
ATOM 695 N N . LEU A 1 88 ? 12.752 0.677 -17.296 1.00 69.75 88 LEU A N 1
ATOM 696 C CA . LEU A 1 88 ? 11.707 -0.171 -17.886 1.00 69.75 88 LEU A CA 1
ATOM 697 C C . LEU A 1 88 ? 10.623 0.637 -18.598 1.00 69.75 88 LEU A C 1
ATOM 699 O O . LEU A 1 88 ? 9.863 0.103 -19.406 1.00 69.75 88 LEU A O 1
ATOM 703 N N . LEU A 1 89 ? 10.494 1.919 -18.266 1.00 76.19 89 LEU A N 1
ATOM 704 C CA . LEU A 1 89 ? 9.487 2.762 -18.881 1.00 76.19 89 LEU A CA 1
ATOM 705 C C . LEU A 1 89 ? 10.029 3.411 -20.172 1.00 76.19 89 LEU A C 1
ATOM 707 O O . LEU A 1 89 ? 11.186 3.829 -20.227 1.00 76.19 89 LEU A O 1
ATOM 711 N N . PRO A 1 90 ? 9.180 3.609 -21.194 1.00 71.56 90 PRO A N 1
ATOM 712 C CA . PRO A 1 90 ? 9.562 4.283 -22.435 1.00 71.56 90 PRO A CA 1
ATOM 713 C C . PRO A 1 90 ? 9.782 5.797 -22.264 1.00 71.56 90 PRO A C 1
ATOM 715 O O . PRO A 1 90 ? 9.141 6.449 -21.437 1.00 71.56 90 PRO A O 1
ATOM 718 N N . ARG A 1 91 ? 10.677 6.383 -23.076 1.00 67.56 91 ARG A N 1
ATOM 719 C CA . ARG A 1 91 ? 11.117 7.798 -22.999 1.00 67.56 91 ARG A CA 1
ATOM 720 C C . ARG A 1 91 ? 9.964 8.816 -23.032 1.00 67.56 91 ARG A C 1
ATOM 722 O O . ARG A 1 91 ? 10.036 9.853 -22.385 1.00 67.56 91 ARG A O 1
ATOM 729 N N . ARG A 1 92 ? 8.877 8.490 -23.739 1.00 66.56 92 ARG A N 1
ATOM 730 C CA . ARG A 1 92 ? 7.552 9.108 -23.573 1.00 66.56 92 ARG A CA 1
ATOM 731 C C . ARG A 1 92 ? 6.638 8.070 -22.941 1.00 66.56 92 ARG A C 1
ATOM 733 O O . ARG A 1 92 ? 6.462 6.997 -23.513 1.00 66.56 92 ARG A O 1
ATOM 740 N N . TRP A 1 93 ? 6.070 8.377 -21.781 1.00 70.50 93 TRP A N 1
ATOM 741 C CA . TRP A 1 93 ? 5.216 7.440 -21.063 1.00 70.50 93 TRP A CA 1
ATOM 742 C C . TRP A 1 93 ? 3.934 8.113 -20.582 1.00 70.50 93 TRP A C 1
ATOM 744 O O . TRP A 1 93 ? 3.946 9.246 -20.113 1.00 70.50 93 TRP A O 1
ATOM 754 N N . GLY A 1 94 ? 2.834 7.381 -20.702 1.00 78.94 94 GLY A N 1
ATOM 755 C CA . GLY A 1 94 ? 1.608 7.557 -19.939 1.00 78.94 94 GLY A CA 1
ATOM 756 C C . GLY A 1 94 ? 1.313 6.301 -19.116 1.00 78.94 94 GLY A C 1
ATOM 757 O O . GLY A 1 94 ? 2.039 5.304 -19.180 1.00 78.94 94 GLY A O 1
ATOM 758 N N . ILE A 1 95 ? 0.218 6.332 -18.356 1.00 82.62 95 ILE A N 1
ATOM 759 C CA . ILE A 1 95 ? -0.155 5.249 -17.433 1.00 82.62 95 ILE A CA 1
ATOM 760 C C . ILE A 1 95 ? -0.309 3.917 -18.185 1.00 82.62 95 ILE A C 1
ATOM 762 O O . ILE A 1 95 ? 0.300 2.915 -17.815 1.00 82.62 95 ILE A O 1
ATOM 766 N N . MET A 1 96 ? -1.044 3.926 -19.300 1.00 84.38 96 MET A N 1
ATOM 767 C CA . MET A 1 96 ? -1.288 2.728 -20.111 1.00 84.38 96 MET A CA 1
ATOM 768 C C . MET A 1 96 ? -0.019 2.196 -20.788 1.00 84.38 96 MET A C 1
ATOM 770 O O . MET A 1 96 ? 0.206 0.989 -20.804 1.00 84.38 96 MET A O 1
ATOM 774 N N . SER A 1 97 ? 0.853 3.070 -21.303 1.00 83.12 97 SER A N 1
ATOM 775 C CA . SER A 1 97 ? 2.104 2.627 -21.935 1.00 83.12 97 SER A CA 1
ATOM 776 C C . SER A 1 97 ? 3.094 2.056 -20.918 1.00 83.12 97 SER A C 1
ATOM 778 O O . SER A 1 97 ? 3.819 1.121 -21.241 1.00 83.12 97 SER A O 1
ATOM 780 N N . GLY A 1 98 ? 3.120 2.596 -19.692 1.00 83.31 98 GLY A N 1
ATOM 781 C CA . GLY A 1 98 ? 3.943 2.070 -18.602 1.00 83.31 98 GLY A CA 1
ATOM 782 C C . GLY A 1 98 ? 3.458 0.704 -18.115 1.00 83.31 98 GLY A C 1
ATOM 783 O O . GLY A 1 98 ? 4.267 -0.207 -17.951 1.00 83.31 98 GLY A O 1
ATOM 784 N N . LEU A 1 99 ? 2.139 0.524 -17.968 1.00 83.44 99 LEU A N 1
ATOM 785 C CA . LEU A 1 99 ? 1.543 -0.784 -17.666 1.00 83.44 99 LEU A CA 1
ATOM 786 C C . LEU A 1 99 ? 1.862 -1.813 -18.758 1.00 83.44 99 LEU A C 1
ATOM 788 O O . LEU A 1 99 ? 2.298 -2.920 -18.453 1.00 83.44 99 LEU A O 1
ATOM 792 N N . ASN A 1 100 ? 1.717 -1.432 -20.029 1.00 84.88 100 ASN A N 1
ATOM 793 C CA . ASN A 1 100 ? 1.985 -2.330 -21.149 1.00 84.88 100 ASN A CA 1
ATOM 794 C C . ASN A 1 100 ? 3.480 -2.700 -21.255 1.00 84.88 100 ASN A C 1
ATOM 796 O O . ASN A 1 100 ? 3.815 -3.846 -21.545 1.00 84.88 100 ASN A O 1
ATOM 800 N N . ALA A 1 101 ? 4.389 -1.765 -20.953 1.00 83.00 101 ALA A N 1
ATOM 801 C CA . ALA A 1 101 ? 5.824 -2.044 -20.875 1.00 83.00 101 ALA A CA 1
ATOM 802 C C . ALA A 1 101 ? 6.153 -3.069 -19.774 1.00 83.00 101 ALA A C 1
ATOM 804 O O . ALA A 1 101 ? 6.886 -4.020 -20.025 1.00 83.00 101 ALA A O 1
ATOM 805 N N . MET A 1 102 ? 5.541 -2.945 -18.591 1.00 82.88 102 MET A N 1
ATOM 806 C CA . MET A 1 102 ? 5.720 -3.911 -17.498 1.00 82.88 102 MET A CA 1
ATOM 807 C C . MET A 1 102 ? 5.211 -5.319 -17.839 1.00 82.88 102 MET A C 1
ATOM 809 O O . MET A 1 102 ? 5.821 -6.306 -17.422 1.00 82.88 102 MET A O 1
ATOM 813 N N . ILE A 1 103 ? 4.099 -5.415 -18.577 1.00 84.69 103 ILE A N 1
ATOM 814 C CA . ILE A 1 103 ? 3.551 -6.698 -19.044 1.00 84.69 103 ILE A CA 1
ATOM 815 C C . ILE A 1 103 ? 4.458 -7.308 -20.117 1.00 84.69 103 ILE A C 1
ATOM 817 O O . ILE A 1 103 ? 4.690 -8.513 -20.100 1.00 84.69 103 ILE A O 1
ATOM 821 N N . ARG A 1 104 ? 5.003 -6.498 -21.030 1.00 83.56 104 ARG A N 1
ATOM 822 C CA . ARG A 1 104 ? 5.953 -6.967 -22.052 1.00 83.56 104 ARG A CA 1
ATOM 823 C C . ARG A 1 104 ? 7.264 -7.477 -21.461 1.00 83.56 104 ARG A C 1
ATOM 825 O O . ARG A 1 104 ? 7.838 -8.408 -22.008 1.00 83.56 104 ARG A O 1
ATOM 832 N N . ASP A 1 105 ? 7.705 -6.880 -20.361 1.00 82.50 105 ASP A N 1
ATOM 833 C CA . ASP A 1 105 ? 8.963 -7.223 -19.698 1.00 82.50 105 ASP A CA 1
ATOM 834 C C . ASP A 1 105 ? 8.908 -8.566 -18.944 1.00 82.50 105 ASP A C 1
ATOM 836 O O . ASP A 1 105 ? 9.843 -9.358 -19.000 1.00 82.50 105 ASP A O 1
ATOM 840 N N . GLY A 1 106 ? 7.802 -8.868 -18.253 1.00 74.12 106 GLY A N 1
ATOM 841 C CA . GLY A 1 106 ? 7.729 -10.067 -17.402 1.00 74.12 106 GLY A CA 1
ATOM 842 C C . GLY A 1 106 ? 6.353 -10.717 -17.287 1.00 74.12 106 GLY A C 1
ATOM 843 O O . GLY A 1 106 ? 6.102 -11.452 -16.331 1.00 74.12 106 GLY A O 1
ATOM 844 N N . GLY A 1 107 ? 5.441 -10.414 -18.208 1.00 82.00 107 GLY A N 1
ATOM 845 C CA . GLY A 1 107 ? 4.070 -10.919 -18.217 1.00 82.00 107 GLY A CA 1
ATOM 846 C C . GLY A 1 107 ? 3.149 -10.256 -17.188 1.00 82.00 107 GLY A C 1
ATOM 847 O O . GLY A 1 107 ? 3.512 -9.313 -16.485 1.00 82.00 107 GLY A O 1
ATOM 848 N N . PHE A 1 108 ? 1.927 -10.779 -17.077 1.00 75.44 108 PHE A N 1
ATOM 849 C CA . PHE A 1 108 ? 0.885 -10.241 -16.193 1.00 75.44 108 PHE A CA 1
ATOM 850 C C . PHE A 1 108 ? 1.293 -10.245 -14.708 1.00 75.44 108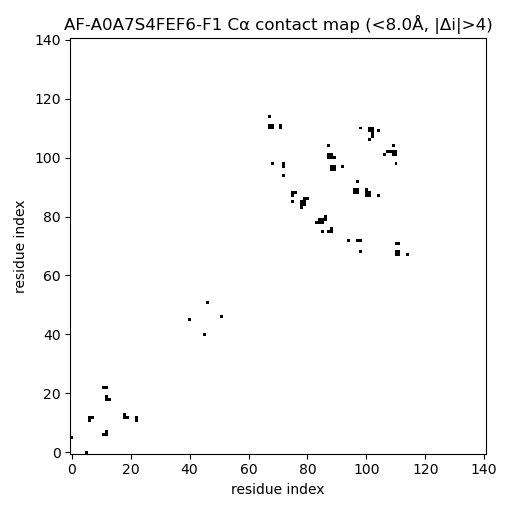 PHE A C 1
ATOM 852 O O . PHE A 1 108 ? 1.077 -9.266 -13.996 1.00 75.44 108 PHE A O 1
ATOM 859 N N . PHE A 1 109 ? 1.977 -11.299 -14.252 1.00 75.56 109 PHE A N 1
ATOM 860 C CA . PHE A 1 109 ? 2.460 -11.401 -12.870 1.00 75.56 109 PHE A CA 1
ATOM 861 C C . PHE A 1 109 ? 3.580 -10.407 -12.534 1.00 75.56 109 PHE A C 1
ATOM 863 O O . PHE A 1 109 ? 3.783 -10.096 -11.359 1.00 75.56 109 PHE A O 1
ATOM 870 N N . SER A 1 110 ? 4.267 -9.845 -13.539 1.00 73.81 110 SER A N 1
ATOM 871 C CA . SER A 1 110 ? 5.255 -8.780 -13.330 1.00 73.81 110 SER A CA 1
ATOM 872 C C . SER A 1 110 ? 4.629 -7.592 -12.603 1.00 73.81 110 SER A C 1
ATOM 874 O O . SER A 1 110 ? 5.244 -7.058 -11.686 1.00 73.81 110 SER A O 1
ATOM 876 N N . LEU A 1 111 ? 3.377 -7.231 -12.921 1.00 74.19 111 LEU A N 1
ATOM 877 C CA . LEU A 1 111 ? 2.657 -6.108 -12.301 1.00 74.19 111 LEU A CA 1
ATOM 878 C C . LEU A 1 111 ? 2.550 -6.215 -10.773 1.00 74.19 111 LEU A C 1
ATOM 880 O O . LEU A 1 111 ? 2.483 -5.191 -10.099 1.00 74.19 111 LEU A O 1
ATOM 884 N N . PHE A 1 112 ? 2.585 -7.436 -10.239 1.00 72.75 112 PHE A N 1
ATOM 885 C CA . PHE A 1 112 ? 2.448 -7.729 -8.815 1.00 72.75 112 PHE A CA 1
ATOM 886 C C . PHE A 1 112 ? 3.779 -8.098 -8.138 1.00 72.75 112 PHE A C 1
ATOM 888 O O . PHE A 1 112 ? 3.788 -8.410 -6.944 1.00 72.75 112 PHE A O 1
ATOM 895 N N . ARG A 1 113 ? 4.920 -8.055 -8.850 1.00 68.69 113 ARG A N 1
ATOM 896 C CA . ARG A 1 113 ? 6.244 -8.278 -8.238 1.00 68.69 113 ARG A CA 1
ATOM 897 C C . ARG A 1 113 ? 6.483 -7.245 -7.133 1.00 68.69 113 ARG A C 1
ATOM 899 O O . ARG A 1 113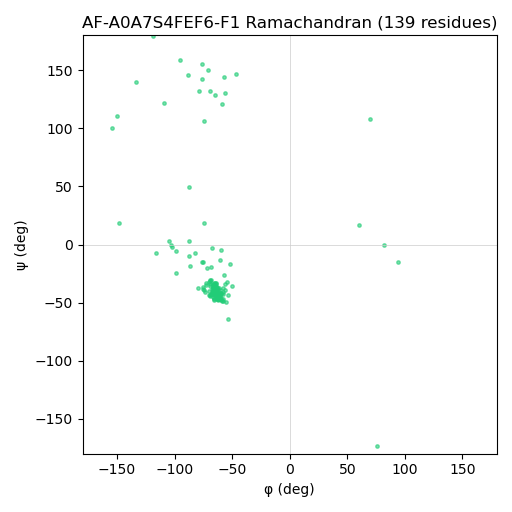 ? 6.471 -6.046 -7.391 1.00 68.69 113 ARG A O 1
ATOM 906 N N . GLY A 1 114 ? 6.697 -7.730 -5.908 1.00 64.31 114 GLY A N 1
ATOM 907 C CA . GLY A 1 114 ? 6.867 -6.914 -4.697 1.00 64.31 114 GLY A CA 1
ATOM 908 C C . GLY A 1 114 ? 5.584 -6.675 -3.888 1.00 64.31 114 GLY A C 1
ATOM 909 O O . GLY A 1 114 ? 5.676 -6.330 -2.711 1.00 64.31 114 GLY A O 1
ATOM 910 N N . ASN A 1 115 ? 4.395 -6.937 -4.450 1.00 66.25 115 ASN A N 1
ATOM 911 C CA . ASN A 1 115 ? 3.128 -6.783 -3.725 1.00 66.25 115 ASN A CA 1
ATOM 912 C C . ASN A 1 115 ? 2.999 -7.802 -2.579 1.00 66.25 115 ASN A C 1
ATOM 914 O O . ASN A 1 115 ? 2.561 -7.457 -1.489 1.00 66.25 115 ASN A O 1
ATOM 918 N N . LEU A 1 116 ? 3.480 -9.034 -2.783 1.00 59.62 116 LEU A N 1
ATOM 919 C CA . LEU A 1 11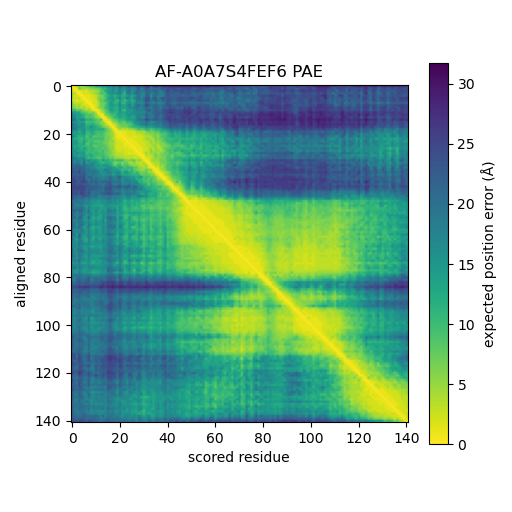6 ? 3.500 -10.069 -1.743 1.00 59.62 116 LEU A CA 1
ATOM 920 C C . LEU A 1 116 ? 4.328 -9.642 -0.517 1.00 59.62 116 LEU A C 1
ATOM 922 O O . LEU A 1 116 ? 3.890 -9.820 0.616 1.00 59.62 116 LEU A O 1
ATOM 926 N N . THR A 1 117 ? 5.492 -9.024 -0.731 1.00 62.38 117 THR A N 1
ATOM 927 C CA . THR A 1 117 ? 6.349 -8.502 0.346 1.00 62.38 117 THR A CA 1
ATOM 928 C C . THR A 1 117 ? 5.677 -7.345 1.091 1.00 62.38 117 THR A C 1
ATOM 930 O O . THR A 1 117 ? 5.754 -7.278 2.316 1.00 62.38 117 THR A O 1
ATOM 933 N N . ASN A 1 118 ? 4.956 -6.470 0.377 1.00 62.47 118 ASN A N 1
ATOM 934 C CA . ASN A 1 118 ? 4.124 -5.436 0.998 1.00 62.47 118 ASN A CA 1
ATOM 935 C C . ASN A 1 118 ? 2.981 -6.044 1.828 1.00 62.47 118 ASN A C 1
ATOM 937 O O . ASN A 1 118 ? 2.782 -5.635 2.969 1.00 62.47 118 ASN A O 1
ATOM 941 N N . CYS A 1 119 ? 2.273 -7.056 1.318 1.00 57.81 119 CYS A N 1
ATOM 942 C CA . CYS A 1 119 ? 1.222 -7.756 2.062 1.00 57.81 119 CYS A CA 1
ATOM 943 C C . CYS A 1 119 ? 1.762 -8.444 3.326 1.00 57.81 119 CYS A C 1
ATOM 945 O O . CYS A 1 119 ? 1.160 -8.319 4.392 1.00 57.81 119 CYS A O 1
ATOM 947 N N . LEU A 1 120 ? 2.920 -9.106 3.236 1.00 63.09 120 LEU A N 1
ATOM 948 C CA . LEU A 1 120 ? 3.581 -9.738 4.381 1.00 63.09 120 LEU A CA 1
ATOM 949 C C . LEU A 1 120 ? 4.028 -8.721 5.435 1.00 63.09 120 LEU A C 1
ATOM 951 O O . LEU A 1 120 ? 3.971 -9.025 6.620 1.00 63.09 120 LEU A O 1
ATOM 955 N N . LYS A 1 121 ? 4.427 -7.509 5.030 1.00 66.06 121 LYS A N 1
ATOM 956 C CA . LYS A 1 121 ? 4.799 -6.421 5.949 1.00 66.06 121 LYS A CA 1
ATOM 957 C C . LYS A 1 121 ? 3.591 -5.807 6.663 1.00 66.06 121 LYS A C 1
ATOM 959 O O . LYS A 1 121 ? 3.700 -5.400 7.819 1.00 66.06 121 LYS A O 1
ATOM 964 N N . VAL A 1 122 ? 2.440 -5.753 5.996 1.00 63.16 122 VAL A N 1
ATOM 965 C CA . VAL A 1 122 ? 1.206 -5.198 6.573 1.00 63.16 122 VAL A CA 1
ATOM 966 C C . VAL A 1 122 ? 0.703 -6.041 7.748 1.00 63.16 122 VAL A C 1
ATOM 968 O O . VAL A 1 122 ? 0.177 -5.471 8.699 1.00 63.16 122 VAL A O 1
ATOM 971 N N . GLY A 1 123 ? 0.904 -7.362 7.727 1.00 66.94 123 GLY A N 1
ATOM 972 C CA . GLY A 1 123 ? 0.516 -8.263 8.820 1.00 66.94 123 GLY A CA 1
ATOM 973 C C . GLY A 1 123 ? 1.070 -7.854 10.197 1.00 66.94 123 GLY A C 1
ATOM 974 O O . GLY A 1 123 ? 0.287 -7.494 11.078 1.00 66.94 123 GLY A O 1
ATOM 975 N N . PRO A 1 124 ? 2.401 -7.849 10.402 1.00 67.69 124 PRO A N 1
ATOM 976 C CA . PRO A 1 124 ? 2.999 -7.469 11.678 1.00 67.69 124 PRO A CA 1
ATOM 977 C C . PRO A 1 124 ? 2.742 -5.999 12.021 1.00 67.69 124 PRO A C 1
ATOM 979 O O . PRO A 1 124 ? 2.495 -5.683 13.182 1.00 67.69 124 PRO A O 1
ATOM 982 N N . GLN A 1 125 ? 2.728 -5.101 11.028 1.00 72.12 125 GLN A N 1
ATOM 983 C CA . GLN A 1 125 ? 2.411 -3.691 11.263 1.00 72.12 125 GLN A CA 1
ATOM 984 C C . GLN A 1 125 ? 0.990 -3.512 11.822 1.00 72.12 125 GLN A C 1
ATOM 986 O O . GLN A 1 125 ? 0.809 -2.785 12.797 1.00 72.12 125 GLN A O 1
ATOM 991 N N . GLY A 1 126 ? -0.004 -4.179 11.230 1.00 71.25 126 GLY A N 1
ATOM 992 C CA . GLY A 1 126 ? -1.396 -4.114 11.675 1.00 71.25 126 GLY A CA 1
ATOM 993 C C . GLY A 1 126 ? -1.591 -4.723 13.063 1.00 71.25 126 GLY A C 1
ATOM 994 O O . GLY A 1 126 ? -2.282 -4.137 13.891 1.00 71.25 126 GLY A O 1
ATOM 995 N N . GLY A 1 127 ? -0.918 -5.844 13.347 1.00 73.44 127 GLY A N 1
ATOM 996 C CA . GLY A 1 127 ? -0.930 -6.461 14.675 1.00 73.44 127 GLY A CA 1
ATOM 997 C C . GLY A 1 127 ? -0.387 -5.526 15.757 1.00 73.44 127 GLY A C 1
ATOM 998 O O . GLY A 1 127 ? -1.040 -5.321 16.776 1.00 73.44 127 GLY A O 1
ATOM 999 N N . ILE A 1 128 ? 0.763 -4.890 15.509 1.00 81.25 128 ILE A N 1
ATOM 1000 C CA . ILE A 1 128 ? 1.358 -3.928 16.449 1.00 81.25 128 ILE A CA 1
ATOM 1001 C C . ILE A 1 128 ? 0.438 -2.721 16.652 1.00 81.25 128 ILE A C 1
ATOM 1003 O O . ILE A 1 128 ? 0.210 -2.316 17.788 1.00 81.25 128 ILE A O 1
ATOM 1007 N N . GLN A 1 129 ? -0.121 -2.160 15.576 1.00 80.12 129 GLN A N 1
ATOM 1008 C CA . GLN A 1 129 ? -1.041 -1.022 15.671 1.00 80.12 129 GLN A CA 1
ATOM 1009 C C . GLN A 1 129 ? -2.284 -1.355 16.496 1.00 80.12 129 GLN A C 1
ATOM 1011 O O . GLN A 1 129 ? -2.697 -0.540 17.317 1.00 80.12 129 GLN A O 1
ATOM 1016 N N . TRP A 1 130 ? -2.852 -2.547 16.309 1.00 80.38 130 TRP A N 1
ATOM 1017 C CA . TRP A 1 130 ? -4.009 -2.991 17.078 1.00 80.38 130 TRP A CA 1
ATOM 1018 C C . TRP A 1 130 ? -3.668 -3.180 18.559 1.00 80.38 130 TRP A C 1
ATOM 1020 O O . TRP A 1 130 ? -4.380 -2.659 19.412 1.00 80.38 130 TRP A O 1
ATOM 1030 N N . ILE A 1 131 ? -2.542 -3.834 18.867 1.00 83.31 131 ILE A N 1
ATOM 1031 C CA . ILE A 1 131 ? -2.072 -4.014 20.249 1.00 83.31 131 ILE A CA 1
ATOM 1032 C C . ILE A 1 131 ? -1.867 -2.654 20.920 1.00 83.31 131 ILE A C 1
ATOM 1034 O O . ILE A 1 131 ? -2.360 -2.431 22.022 1.00 83.31 131 ILE A O 1
ATOM 1038 N N . VAL A 1 132 ? -1.167 -1.728 20.262 1.00 85.75 132 VAL A N 1
ATOM 1039 C CA . VAL A 1 132 ? -0.918 -0.385 20.803 1.00 85.75 132 VAL A CA 1
ATOM 1040 C C . VAL A 1 132 ? -2.228 0.375 21.003 1.00 85.75 132 VAL A C 1
ATOM 1042 O O . VAL A 1 132 ? -2.406 1.000 22.044 1.00 85.75 132 VAL A O 1
ATOM 1045 N N . PHE A 1 133 ? -3.158 0.299 20.048 1.00 82.25 133 PHE A N 1
ATOM 1046 C CA . PHE A 1 133 ? -4.467 0.937 20.163 1.00 82.25 133 PHE A CA 1
ATOM 1047 C C . PHE A 1 133 ? -5.267 0.397 21.351 1.00 82.25 133 PHE A C 1
ATOM 1049 O O . PHE A 1 133 ? -5.795 1.186 22.128 1.00 82.25 133 PHE A O 1
ATOM 1056 N N . GLU A 1 134 ? -5.321 -0.924 21.521 1.00 78.19 134 GLU A N 1
ATOM 1057 C CA . GLU A 1 134 ? -6.071 -1.557 22.606 1.00 78.19 134 GLU A CA 1
ATOM 1058 C C . GLU A 1 134 ? -5.466 -1.214 23.975 1.00 78.19 134 GLU A C 1
ATOM 1060 O O . GLU A 1 134 ? -6.185 -0.818 24.889 1.00 78.19 134 GLU A O 1
ATOM 1065 N N . ASN A 1 135 ? -4.134 -1.244 24.089 1.00 82.62 135 ASN A N 1
ATOM 1066 C CA . ASN A 1 135 ? -3.435 -0.841 25.312 1.00 82.62 135 ASN A CA 1
ATOM 1067 C C . ASN A 1 135 ? -3.659 0.643 25.640 1.00 82.62 135 ASN A C 1
ATOM 1069 O O . ASN A 1 135 ? -3.937 0.986 26.786 1.00 82.62 135 ASN A O 1
ATOM 1073 N N . LEU A 1 136 ? -3.574 1.533 24.646 1.00 83.56 136 LEU A N 1
ATOM 1074 C CA . LEU A 1 136 ? -3.823 2.963 24.850 1.00 83.56 136 LEU A CA 1
ATOM 1075 C C . LEU A 1 136 ? -5.280 3.246 25.208 1.00 83.56 136 LEU A C 1
ATOM 1077 O O . LEU A 1 136 ? -5.533 4.095 26.052 1.00 83.56 136 LEU A O 1
ATOM 1081 N N . LYS A 1 137 ? -6.233 2.540 24.597 1.00 75.50 137 LYS A N 1
ATOM 1082 C CA . LYS A 1 137 ? -7.659 2.689 24.893 1.00 75.50 137 LYS A CA 1
ATOM 1083 C C . LYS A 1 137 ? -8.000 2.224 26.310 1.00 75.50 137 LYS A C 1
ATOM 1085 O O . LYS A 1 137 ? -8.851 2.836 26.939 1.00 75.50 137 LYS A O 1
ATOM 1090 N N . GLN A 1 138 ? -7.330 1.185 26.809 1.00 77.94 138 GLN A N 1
ATOM 1091 C CA . GLN A 1 138 ? -7.462 0.734 28.198 1.00 77.94 138 GLN A CA 1
ATOM 1092 C C . GLN A 1 138 ? -6.773 1.683 29.187 1.00 77.94 138 GLN A C 1
ATOM 1094 O O . GLN A 1 138 ? -7.277 1.880 30.285 1.00 77.94 138 GLN A O 1
ATOM 1099 N N . PHE A 1 139 ? -5.644 2.286 28.804 1.00 80.12 139 PHE A N 1
ATOM 1100 C CA . PHE A 1 139 ? -4.908 3.231 29.650 1.00 80.12 139 PHE A CA 1
ATOM 1101 C C . PHE A 1 139 ? -5.564 4.619 29.735 1.00 80.12 139 PHE A C 1
ATOM 1103 O O . PHE A 1 139 ? -5.509 5.264 30.775 1.00 80.12 139 PHE A O 1
ATOM 1110 N N . LEU A 1 140 ? -6.154 5.088 28.633 1.00 74.62 140 LEU A N 1
ATOM 1111 C CA . LEU A 1 140 ? -6.908 6.347 28.540 1.00 74.62 140 LEU A CA 1
ATOM 1112 C C . LEU A 1 140 ? -8.394 6.174 28.907 1.00 74.62 140 LEU A C 1
ATOM 1114 O O . LEU A 1 140 ? -9.158 7.126 28.745 1.00 74.62 140 LEU A O 1
ATOM 1118 N N . GLY A 1 141 ? -8.785 4.962 29.320 1.00 50.16 141 GLY A N 1
ATOM 1119 C CA . GLY A 1 141 ? -10.118 4.623 29.816 1.00 50.16 141 GLY A CA 1
ATOM 1120 C C . GLY A 1 141 ? -10.401 5.256 31.166 1.00 50.16 141 GLY A C 1
ATOM 1121 O O . GLY A 1 141 ? -9.550 5.113 32.070 1.00 50.16 141 GLY A O 1
#

Sequence (141 aa):
VDFHEWLRLFGFVPLDKTGFSLWFSVWQRQSHRTATENNILPNDYYLSPLMTFTAGSVAGIVSRSCTAPLERLKVLAQLRGSSIGVDLLPRRWGIMSGLNAMIRDGGFFSLFRGNLTNCLKVGPQGGIQWIVFENLKQFLG

Organism: NCBI:txid73025

pLDDT: mean 71.67, std 10.02, range [46.34, 86.0]

Solvent-accessible surface area (backbone atoms only — not comparable to full-atom values): 8316 Å² total; per-residue (Å²): 135,50,75,71,55,55,44,60,76,68,66,78,64,61,95,52,99,56,28,65,60,51,48,50,52,52,51,52,56,48,57,52,49,60,60,47,55,73,68,72,59,59,84,88,72,64,62,52,73,66,53,48,50,50,53,53,49,50,54,50,50,52,53,50,60,71,44,33,51,59,52,47,50,51,51,47,60,70,37,51,92,41,96,82,65,56,83,68,58,57,99,78,69,52,74,68,58,39,53,51,36,43,33,73,73,58,35,77,68,40,42,48,68,63,49,65,61,51,54,60,51,47,52,63,52,51,52,50,52,51,53,52,50,54,54,49,53,60,69,76,97

Secondary structure (DSSP, 8-state):
--HHHHHHHHT---SSTTHHHHHHHHHHHHHHHHHHHHHHS-GGG---HHHHHHHHHHHHHHHHHHHHHHHHHHHHHHHTT-TT----S-SS--HHHHHHHHHHHH-GGGGGTTHHHHHHHHHHHHHHHHHHHHHHHHH--

Mean predicted aligned error: 13.98 Å

Foldseek 3Di:
DDPVVVCVVVVQADPDPCGVVVNVVVVVVVVVVVVVVVVPDPPVPDDDPVRVVVVVVVVVVVVLVVCQLVVVLVVVVVCVPPPVDDPLQDPDDDSVSSSVSQCVVPHPCSSCVCVVVVVVVVVVVVVVVVVVVVVVVVVVD

Radius of gyration: 21.49 Å; Cα contacts (8 Å, |Δi|>4): 53; chains: 1; bounding box: 53×42×53 Å